Protein AF-A0A4Y2NM86-F1 (afdb_monomer_lite)

Sequence (115 aa):
MNQGGKVSEKYYMHKSVNSLEKSPGVKKITLPRASFNEVTVEIEEAGSIIEWEFETKTRDIGFGLFYKNMDGEEEKMTELVELQRLETEDFSEVGMYKCDKSGECKYKDICRFME

Foldseek 3Di:
DDDDDDDDPVPDDQPQPDDPVPDPPDDDDDADAQDKDKDKDFFPDFFDKDKDKDADQDAWKFKFKWFAAPPDPDRDIDTPGDGDTDHRNRHIDIDMDTHRDGGMMMMMIGNYDDD

pLDDT: mean 78.01, std 13.59, range [30.45, 91.75]

InterPro domains:
  IPR036598 GOLD domain superfamily [SSF101576] (27-104)

Secondary structure (DSSP, 8-state):
-----PPPGGG----TTS-GGGSTT-----PPTTEEEEEEEEE-STT-EEEEEE--SSS-EEEEEEEE-SS-SS--EEEEEEEEEE--SSS-EEEEEE-SSSEEEEEEEEE----

Structure (mmCIF, N/CA/C/O backbone):
data_AF-A0A4Y2NM86-F1
#
_entry.id   AF-A0A4Y2NM86-F1
#
loop_
_atom_site.group_PDB
_atom_site.id
_atom_site.type_symbol
_atom_site.label_atom_id
_atom_site.label_alt_id
_atom_site.label_comp_id
_atom_site.label_asym_id
_atom_site.label_entity_id
_atom_site.label_seq_id
_atom_site.pdbx_PDB_ins_code
_atom_site.Cartn_x
_atom_site.Cartn_y
_atom_site.Cartn_z
_atom_site.occupancy
_atom_site.B_iso_or_equiv
_atom_site.auth_seq_id
_atom_site.auth_comp_id
_atom_site.auth_asym_id
_atom_site.auth_atom_id
_atom_site.pdbx_PDB_model_num
ATOM 1 N N . MET A 1 1 ? -24.052 -25.655 -17.174 1.00 45.66 1 MET A N 1
ATOM 2 C CA . MET A 1 1 ? -23.522 -24.540 -16.360 1.00 45.66 1 MET A CA 1
ATOM 3 C C . MET A 1 1 ? -22.047 -24.817 -16.145 1.00 45.66 1 MET A C 1
ATOM 5 O O . MET A 1 1 ? -21.735 -25.833 -15.540 1.00 45.66 1 MET A O 1
ATOM 9 N N . ASN A 1 2 ? -21.155 -24.000 -16.703 1.00 58.16 2 ASN A N 1
ATOM 10 C CA . ASN A 1 2 ? -19.720 -24.168 -16.475 1.00 58.16 2 ASN A CA 1
ATOM 11 C C . ASN A 1 2 ? -19.382 -23.539 -15.124 1.00 58.16 2 ASN A C 1
ATOM 13 O O . ASN A 1 2 ? -19.486 -22.326 -14.968 1.00 58.16 2 ASN A O 1
ATOM 17 N N . GLN A 1 3 ? -19.034 -24.368 -14.144 1.00 72.44 3 GLN A N 1
ATOM 18 C CA . GLN A 1 3 ? -18.466 -23.904 -12.883 1.00 72.44 3 GLN A CA 1
ATOM 19 C C . GLN A 1 3 ? -17.001 -23.572 -13.172 1.00 72.44 3 GLN A C 1
ATOM 21 O O . GLN A 1 3 ? -16.228 -24.466 -13.514 1.00 72.44 3 GLN A O 1
ATOM 26 N N . GLY A 1 4 ? -16.645 -22.285 -13.161 1.00 78.69 4 GLY A N 1
ATOM 27 C CA . GLY A 1 4 ? -15.264 -21.856 -13.389 1.00 78.69 4 GLY A CA 1
ATOM 28 C C . GLY A 1 4 ? -14.308 -22.568 -12.425 1.00 78.69 4 GLY A C 1
ATOM 29 O O . GLY A 1 4 ? -14.631 -22.745 -11.253 1.00 78.69 4 GLY A O 1
ATOM 30 N N . GLY A 1 5 ? -13.153 -23.006 -12.927 1.00 83.38 5 GLY A N 1
ATOM 31 C CA . GLY A 1 5 ? -12.101 -23.668 -12.152 1.00 83.38 5 GLY A CA 1
ATOM 32 C C . GLY A 1 5 ? -10.760 -22.957 -12.318 1.00 83.38 5 GLY A C 1
ATOM 33 O O . GLY A 1 5 ? -10.615 -22.090 -13.181 1.00 83.38 5 GLY A O 1
ATOM 34 N N . LYS A 1 6 ? -9.767 -23.325 -11.499 1.00 84.31 6 LYS A N 1
ATOM 35 C CA . LYS A 1 6 ? -8.409 -22.768 -11.600 1.00 84.31 6 LYS A CA 1
ATOM 36 C C . LYS A 1 6 ? -7.841 -23.039 -13.000 1.00 84.31 6 LYS A C 1
ATOM 38 O O . LYS A 1 6 ? -7.757 -24.190 -13.427 1.00 84.31 6 LYS A O 1
ATOM 43 N N . VAL A 1 7 ? -7.466 -21.979 -13.715 1.00 83.31 7 VAL A N 1
ATOM 44 C CA . VAL A 1 7 ? -6.825 -22.080 -15.035 1.00 83.31 7 VAL A CA 1
ATOM 45 C C . VAL A 1 7 ? -5.417 -22.663 -14.858 1.00 83.31 7 VAL A C 1
ATOM 47 O O . VAL A 1 7 ? -4.749 -22.394 -13.865 1.00 83.31 7 VAL A O 1
ATOM 50 N N . SER A 1 8 ? -4.965 -23.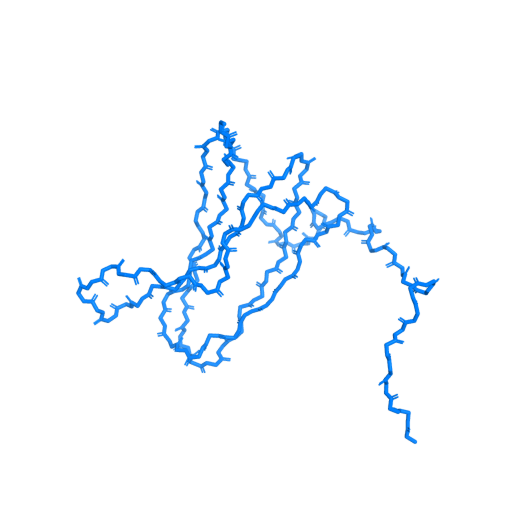504 -15.789 1.00 84.94 8 SER A N 1
ATOM 51 C CA . SER A 1 8 ? -3.610 -24.071 -15.737 1.00 84.94 8 SER A CA 1
ATOM 52 C C . SER A 1 8 ? -2.559 -23.006 -16.061 1.00 84.94 8 SER A C 1
ATOM 54 O O . SER A 1 8 ? -2.749 -22.230 -16.995 1.00 84.94 8 SER A O 1
ATOM 56 N N . GLU A 1 9 ? -1.431 -23.032 -15.345 1.00 78.75 9 GLU A N 1
ATOM 57 C CA . GLU A 1 9 ? -0.322 -22.070 -15.479 1.00 78.75 9 GLU A CA 1
ATOM 58 C C . GLU A 1 9 ? 0.190 -21.915 -16.916 1.00 78.75 9 GLU A C 1
ATOM 60 O O . GLU A 1 9 ? 0.531 -20.817 -17.333 1.00 78.75 9 GLU A O 1
ATOM 65 N N . LYS A 1 10 ? 0.142 -22.976 -17.734 1.00 79.69 10 LYS A N 1
ATOM 66 C CA . LYS A 1 10 ? 0.531 -22.925 -19.158 1.00 79.69 10 LYS A CA 1
ATOM 67 C C . LYS A 1 10 ? -0.316 -21.975 -20.019 1.00 79.69 10 LYS A C 1
ATOM 69 O O . LYS A 1 10 ? 0.058 -21.689 -21.150 1.00 79.69 10 LYS A O 1
ATOM 74 N N . TYR A 1 11 ? -1.477 -21.549 -19.519 1.00 77.88 11 TYR A N 1
ATOM 75 C CA . TYR A 1 11 ? -2.354 -20.570 -20.165 1.00 77.88 11 TYR A CA 1
ATOM 76 C C . TYR A 1 11 ? -2.270 -19.188 -19.516 1.00 77.88 11 TYR A C 1
ATOM 78 O O . TYR A 1 11 ? -2.983 -18.277 -19.940 1.00 77.88 11 TYR A O 1
ATOM 86 N N . TYR A 1 12 ? -1.446 -19.017 -18.481 1.00 75.81 12 TYR A N 1
ATOM 87 C CA . TYR A 1 12 ? -1.240 -17.709 -17.883 1.00 75.81 12 TYR A CA 1
ATOM 88 C C . TYR A 1 12 ? -0.462 -16.865 -18.885 1.00 75.81 12 TYR A C 1
ATOM 90 O O . TYR A 1 12 ? 0.683 -17.153 -19.224 1.00 75.81 12 TYR A O 1
ATOM 98 N N . MET A 1 13 ? -1.104 -15.819 -19.395 1.00 66.56 13 MET A N 1
ATOM 99 C CA . MET A 1 13 ? -0.377 -14.778 -20.101 1.00 66.56 13 MET A CA 1
ATOM 100 C C . MET A 1 13 ? 0.329 -13.932 -19.043 1.00 66.56 13 MET A C 1
ATOM 102 O O . MET A 1 13 ? -0.334 -13.291 -18.226 1.00 66.56 13 MET A O 1
ATOM 106 N N . HIS A 1 14 ? 1.662 -13.938 -19.040 1.00 60.25 14 HIS A N 1
ATOM 107 C CA . HIS A 1 14 ? 2.446 -13.021 -18.218 1.00 60.25 14 HIS A CA 1
ATOM 108 C C . HIS A 1 14 ? 2.132 -11.586 -18.667 1.00 60.25 14 HIS A C 1
ATOM 110 O O . HIS A 1 14 ? 2.452 -11.183 -19.784 1.00 60.25 14 HIS A O 1
ATOM 116 N N . LYS A 1 15 ? 1.423 -10.836 -17.817 1.00 55.34 15 LYS A N 1
ATOM 117 C CA . LYS A 1 15 ? 0.859 -9.500 -18.080 1.00 55.34 15 LYS A CA 1
ATOM 118 C C . LYS A 1 15 ? 1.910 -8.374 -18.171 1.00 55.34 15 LYS A C 1
ATOM 120 O O . LYS A 1 15 ? 1.582 -7.223 -17.928 1.00 55.34 15 LYS A O 1
ATOM 125 N N . SER A 1 16 ? 3.139 -8.641 -18.606 1.00 52.84 16 SER A N 1
ATOM 126 C CA . SER A 1 16 ? 4.144 -7.585 -18.826 1.00 52.84 16 SER A CA 1
ATOM 127 C C . SER A 1 16 ? 3.888 -6.735 -20.085 1.00 52.84 16 SER A C 1
ATOM 129 O O . SER A 1 16 ? 4.681 -5.862 -20.430 1.00 52.84 16 SER A O 1
ATOM 131 N N . VAL A 1 17 ? 2.777 -6.956 -20.801 1.00 52.81 17 VAL A N 1
ATOM 132 C CA . VAL A 1 17 ? 2.520 -6.308 -22.100 1.00 52.81 17 VAL A CA 1
ATOM 133 C C . VAL A 1 17 ? 2.208 -4.809 -21.959 1.00 52.81 17 VAL A C 1
ATOM 135 O O . VAL A 1 17 ? 2.506 -4.049 -22.877 1.00 52.81 17 VAL A O 1
ATOM 138 N N . ASN A 1 18 ? 1.693 -4.353 -20.809 1.00 60.44 18 ASN A N 1
ATOM 139 C CA . ASN A 1 18 ? 1.422 -2.937 -20.541 1.00 60.44 18 ASN A CA 1
ATOM 140 C C . ASN A 1 18 ? 1.895 -2.561 -19.131 1.00 60.44 18 ASN A C 1
ATOM 142 O O . ASN A 1 18 ? 1.169 -2.770 -18.168 1.00 60.44 18 ASN A O 1
ATOM 146 N N . SER A 1 19 ? 3.107 -2.012 -19.022 1.00 71.94 19 SER A N 1
ATOM 147 C CA . SER A 1 19 ? 3.622 -1.446 -17.765 1.00 71.94 19 SER A CA 1
ATOM 148 C C . SER A 1 19 ? 2.682 -0.359 -17.232 1.00 71.9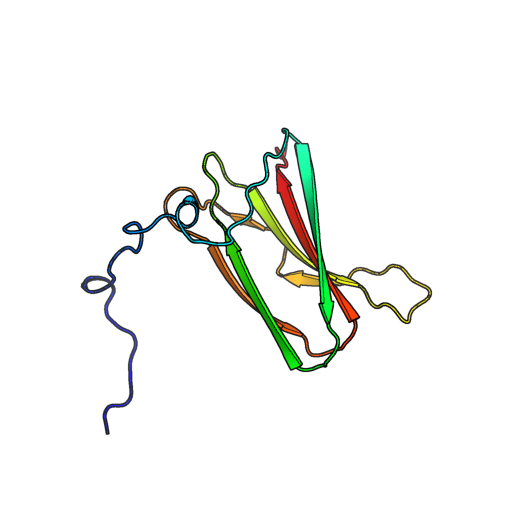4 19 SER A C 1
ATOM 150 O O . SER A 1 19 ? 2.190 0.478 -18.005 1.00 71.94 19 SER A O 1
ATOM 152 N N . LEU A 1 20 ? 2.447 -0.386 -15.916 1.00 77.81 20 LEU A N 1
ATOM 153 C CA . LEU A 1 20 ? 1.558 0.533 -15.206 1.00 77.81 20 LEU A CA 1
ATOM 154 C C . LEU A 1 20 ? 1.980 1.988 -15.441 1.00 77.81 20 LEU A C 1
ATOM 156 O O . LEU A 1 20 ? 1.127 2.857 -15.583 1.00 77.81 20 LEU A O 1
ATOM 160 N N . GLU A 1 21 ? 3.277 2.259 -15.603 1.00 80.56 21 GLU A N 1
ATOM 161 C CA . GLU A 1 21 ? 3.835 3.566 -15.960 1.00 80.56 21 GLU A CA 1
ATOM 162 C C . GLU A 1 21 ? 3.128 4.241 -17.151 1.00 80.56 21 GLU A C 1
ATOM 164 O O . GLU A 1 21 ? 3.098 5.475 -17.225 1.00 80.56 21 GLU A O 1
ATOM 169 N N . LYS A 1 22 ? 2.593 3.460 -18.098 1.00 81.88 22 LYS A N 1
ATOM 170 C CA . LYS A 1 22 ? 1.929 3.970 -19.308 1.00 81.88 22 LYS A CA 1
ATOM 171 C C . LYS A 1 22 ? 0.425 4.189 -19.129 1.00 81.88 22 LYS A C 1
ATOM 173 O O . LYS A 1 22 ? -0.200 4.771 -20.017 1.00 81.88 22 LYS A O 1
ATOM 178 N N . SER A 1 23 ? -0.156 3.737 -18.021 1.00 83.31 23 SER A N 1
ATOM 179 C CA . SER A 1 23 ? -1.584 3.874 -17.748 1.00 83.31 23 SER A CA 1
ATOM 180 C C . SER A 1 23 ? -1.946 5.321 -17.380 1.00 83.31 23 SER A C 1
ATOM 182 O O . SER A 1 23 ? -1.209 5.993 -16.650 1.00 83.31 23 SER A O 1
ATOM 184 N N . PRO A 1 24 ? -3.079 5.848 -17.876 1.00 84.00 24 PRO A N 1
ATOM 185 C CA . PRO A 1 24 ? -3.517 7.200 -17.549 1.00 84.00 24 PRO A CA 1
ATOM 186 C C . PRO A 1 24 ? -3.850 7.323 -16.056 1.00 84.00 24 PRO A C 1
ATOM 188 O O . PRO A 1 24 ? -4.452 6.430 -15.471 1.00 84.00 24 PRO A O 1
ATOM 191 N N . GLY A 1 25 ? -3.484 8.453 -15.443 1.00 81.25 25 GLY A N 1
ATOM 192 C CA . GLY A 1 25 ? -3.791 8.742 -14.034 1.00 81.25 25 GLY A CA 1
ATOM 193 C C . GLY A 1 25 ? -2.813 8.150 -13.014 1.00 81.25 25 GLY A C 1
ATOM 194 O O . GLY A 1 25 ? -2.951 8.425 -11.822 1.00 81.25 25 GLY A O 1
ATOM 195 N N . VAL A 1 26 ? -1.799 7.403 -13.460 1.00 85.56 26 VAL A N 1
ATOM 196 C CA . VAL A 1 26 ? -0.764 6.850 -12.578 1.00 85.56 26 VAL A CA 1
ATOM 197 C C . VAL A 1 26 ? 0.123 7.957 -12.015 1.00 85.56 26 VAL A C 1
ATOM 199 O O . VAL A 1 26 ? 0.592 8.847 -12.730 1.00 85.56 26 VAL A O 1
ATOM 202 N N . LYS A 1 27 ? 0.368 7.888 -10.706 1.00 86.88 27 LYS A N 1
ATOM 203 C CA . LYS A 1 27 ? 1.282 8.782 -9.991 1.00 86.88 27 LYS A CA 1
ATOM 204 C C . LYS A 1 27 ? 2.649 8.116 -9.875 1.00 86.88 27 LYS A C 1
ATOM 206 O O . LYS A 1 27 ? 2.738 6.928 -9.593 1.00 86.88 27 LYS A O 1
ATOM 211 N N . LYS A 1 28 ? 3.714 8.893 -10.072 1.00 88.00 28 LYS A N 1
ATOM 212 C CA . LYS A 1 28 ? 5.101 8.433 -9.921 1.00 88.00 28 LYS A CA 1
ATOM 213 C C . LYS A 1 28 ? 5.737 9.130 -8.734 1.00 88.00 28 LYS A C 1
ATOM 215 O O . LYS A 1 28 ? 5.602 10.345 -8.593 1.00 88.00 28 LYS A O 1
ATOM 220 N N . ILE A 1 29 ? 6.451 8.367 -7.917 1.00 86.94 29 ILE A N 1
ATOM 221 C CA . ILE A 1 29 ? 7.152 8.870 -6.739 1.00 86.94 29 ILE A CA 1
ATOM 222 C C . ILE A 1 29 ? 8.597 8.378 -6.808 1.00 86.94 29 ILE A C 1
ATOM 224 O O . ILE A 1 29 ? 8.852 7.217 -7.117 1.00 86.94 29 ILE A O 1
ATOM 228 N N . THR A 1 30 ? 9.544 9.271 -6.526 1.00 88.12 30 THR A N 1
ATOM 229 C CA . THR A 1 30 ? 10.961 8.925 -6.386 1.00 88.12 30 THR A CA 1
ATOM 230 C C . THR A 1 30 ? 11.306 8.926 -4.907 1.00 88.12 30 THR A C 1
ATOM 232 O O . THR A 1 30 ? 11.265 9.977 -4.270 1.00 88.12 30 THR A O 1
ATOM 235 N N . LEU A 1 31 ? 11.665 7.763 -4.365 1.00 85.12 31 LEU A N 1
ATOM 236 C CA . LEU A 1 31 ? 12.033 7.615 -2.958 1.00 85.12 31 LEU A CA 1
ATOM 237 C C . LEU A 1 31 ? 13.557 7.579 -2.791 1.00 85.12 31 LEU A C 1
ATOM 239 O O . LEU A 1 31 ? 14.214 6.697 -3.353 1.00 85.12 31 LEU A O 1
ATOM 243 N N . PRO A 1 32 ? 14.148 8.496 -2.004 1.00 86.50 32 PRO A N 1
ATOM 244 C CA . PRO A 1 32 ? 15.532 8.372 -1.570 1.00 86.50 32 PRO A CA 1
ATOM 245 C C . PRO A 1 32 ? 15.783 7.076 -0.787 1.00 86.50 32 PRO A C 1
ATOM 247 O O . PRO A 1 32 ? 14.881 6.493 -0.180 1.00 86.50 32 PRO A O 1
ATOM 250 N N . ARG A 1 33 ? 17.044 6.646 -0.737 1.00 84.06 33 ARG A N 1
ATOM 251 C CA . ARG A 1 33 ? 17.451 5.510 0.099 1.00 84.06 33 ARG A CA 1
ATOM 252 C C . ARG A 1 33 ? 17.105 5.775 1.570 1.00 84.06 33 ARG A C 1
ATOM 254 O O . ARG A 1 33 ? 17.352 6.874 2.057 1.00 84.06 33 ARG A O 1
ATOM 261 N N . ALA A 1 34 ? 16.608 4.751 2.267 1.00 82.00 34 ALA A N 1
ATOM 262 C CA . ALA A 1 34 ? 16.222 4.808 3.681 1.00 82.00 34 ALA A CA 1
ATOM 263 C C . ALA A 1 34 ? 15.108 5.830 3.987 1.00 82.00 34 ALA A C 1
ATOM 265 O O . ALA A 1 34 ? 15.003 6.320 5.110 1.00 82.00 34 ALA A O 1
ATOM 266 N N . SER A 1 35 ? 14.268 6.137 2.997 1.00 86.56 35 SER A N 1
ATOM 267 C CA . SER A 1 35 ? 13.094 6.999 3.152 1.00 86.56 35 SER A CA 1
ATOM 268 C C . SER A 1 35 ? 11.795 6.203 3.029 1.00 86.56 35 SER A C 1
ATOM 270 O O . SER A 1 35 ? 11.800 5.024 2.664 1.00 86.56 35 SER A O 1
ATOM 272 N N . PHE A 1 36 ? 10.681 6.853 3.349 1.00 86.38 36 PHE A N 1
ATOM 273 C CA . PHE A 1 36 ? 9.349 6.306 3.149 1.00 86.38 36 PHE A CA 1
ATOM 274 C C . PHE A 1 36 ? 8.394 7.382 2.636 1.00 86.38 36 PHE A C 1
ATOM 276 O O . PHE A 1 36 ? 8.642 8.575 2.813 1.00 86.38 36 PHE A O 1
ATOM 283 N N . ASN A 1 37 ? 7.301 6.942 2.029 1.00 88.25 37 ASN A N 1
ATOM 284 C CA . ASN A 1 37 ? 6.166 7.771 1.663 1.00 88.25 37 ASN A CA 1
ATOM 285 C C . ASN A 1 37 ? 4.887 7.173 2.247 1.00 88.25 37 ASN A C 1
ATOM 287 O O . ASN A 1 37 ? 4.747 5.955 2.331 1.00 88.25 37 ASN A O 1
ATOM 291 N N . GLU A 1 38 ? 3.967 8.042 2.652 1.00 88.19 38 GLU A N 1
ATOM 292 C CA . GLU A 1 38 ? 2.652 7.646 3.145 1.00 88.19 38 GLU A CA 1
ATOM 293 C C . GLU A 1 38 ? 1.576 8.253 2.247 1.00 88.19 38 GLU A C 1
ATOM 295 O O . GLU A 1 38 ? 1.602 9.448 1.947 1.00 88.19 38 GLU A O 1
ATOM 300 N N . VAL A 1 39 ? 0.630 7.425 1.812 1.00 86.44 39 VAL A N 1
ATOM 301 C CA . VAL A 1 39 ? -0.577 7.871 1.113 1.00 86.44 39 VAL A CA 1
ATOM 302 C C . VAL A 1 39 ? -1.748 7.655 2.058 1.00 86.44 39 VAL A C 1
ATOM 304 O O . VAL A 1 39 ? -1.947 6.552 2.549 1.00 86.44 39 VAL A O 1
ATOM 307 N N . THR A 1 40 ? -2.519 8.702 2.322 1.00 86.69 40 THR A N 1
ATOM 308 C CA . THR A 1 40 ? -3.737 8.631 3.137 1.00 86.69 40 THR A CA 1
ATOM 309 C C . THR A 1 40 ? -4.958 8.490 2.231 1.00 86.69 40 THR A C 1
ATOM 311 O O . THR A 1 40 ? -5.086 9.227 1.252 1.00 86.69 40 THR A O 1
ATOM 314 N N . VAL A 1 41 ? -5.875 7.596 2.596 1.00 86.75 41 VAL A N 1
ATOM 315 C CA . VAL A 1 41 ? -7.224 7.481 2.034 1.00 86.75 41 VAL A CA 1
ATOM 316 C C . VAL A 1 41 ? -8.241 7.478 3.171 1.00 86.75 41 VAL A C 1
ATOM 318 O O . VAL A 1 41 ? -8.169 6.668 4.095 1.00 86.75 41 VAL A O 1
ATOM 321 N N . GLU A 1 42 ? -9.193 8.400 3.093 1.00 86.88 42 GLU A N 1
ATOM 322 C CA . GLU A 1 42 ? -10.312 8.490 4.026 1.00 86.88 42 GLU A CA 1
ATOM 323 C C . GLU A 1 42 ? -11.414 7.501 3.627 1.00 86.88 42 GLU A C 1
ATOM 325 O O . GLU A 1 42 ? -11.777 7.387 2.456 1.00 86.88 42 GLU A O 1
ATOM 330 N N . ILE A 1 43 ? -11.918 6.754 4.607 1.00 86.25 43 ILE A N 1
ATOM 331 C CA . ILE A 1 43 ? -12.962 5.744 4.455 1.00 86.25 43 ILE A CA 1
ATOM 332 C C . ILE A 1 43 ? -14.248 6.297 5.054 1.00 86.25 43 ILE A C 1
ATOM 334 O O . ILE A 1 43 ? -14.475 6.210 6.263 1.00 86.25 43 ILE A O 1
ATOM 338 N N . GLU A 1 44 ? -15.089 6.848 4.183 1.00 83.44 44 GLU A N 1
ATOM 339 C CA . GLU A 1 44 ? -16.379 7.435 4.556 1.00 83.44 44 GLU A CA 1
ATOM 340 C C . GLU A 1 44 ? -17.389 6.365 5.001 1.00 83.44 44 GLU A C 1
ATOM 342 O O . GLU A 1 44 ? -18.148 6.576 5.946 1.00 83.44 44 GLU A O 1
ATOM 347 N N . GLU A 1 45 ? -17.377 5.193 4.355 1.00 83.56 45 GLU A N 1
ATOM 348 C CA . GLU A 1 45 ? -18.351 4.125 4.596 1.00 83.56 45 GLU A CA 1
ATOM 349 C C . GLU A 1 45 ? -17.679 2.789 4.940 1.00 83.56 45 GLU A C 1
ATOM 351 O O . GLU A 1 45 ? -16.777 2.308 4.244 1.00 83.56 45 GLU A O 1
ATOM 356 N N . ALA A 1 46 ? -18.158 2.149 6.008 1.00 87.06 46 ALA A N 1
ATOM 357 C CA . ALA A 1 46 ? -17.753 0.797 6.369 1.00 87.06 46 ALA A CA 1
ATOM 358 C C . ALA A 1 46 ? -18.156 -0.213 5.281 1.00 87.06 46 ALA A C 1
ATOM 360 O O . ALA A 1 46 ? -19.261 -0.195 4.750 1.00 87.06 46 ALA A O 1
ATOM 361 N N . GLY A 1 47 ? -17.260 -1.142 4.979 1.00 86.25 47 GLY A N 1
ATOM 362 C CA . GLY A 1 47 ? -17.395 -2.105 3.893 1.00 86.25 47 GLY A CA 1
ATOM 363 C C . GLY A 1 47 ? -16.786 -1.647 2.567 1.00 86.25 47 GLY A C 1
ATOM 364 O O . GLY A 1 47 ? -16.768 -2.455 1.636 1.00 86.25 47 GLY A O 1
ATOM 365 N N . SER A 1 48 ? -16.259 -0.418 2.493 1.00 88.69 48 SER A N 1
ATOM 366 C CA . SER A 1 48 ? -15.498 0.076 1.339 1.00 88.69 48 SER A CA 1
ATOM 367 C C . SER A 1 48 ? -14.300 -0.819 1.028 1.00 88.69 48 SER A C 1
ATOM 369 O O . SER A 1 48 ? -13.711 -1.433 1.921 1.00 88.69 48 SER A O 1
ATOM 371 N N . ILE A 1 49 ? -13.928 -0.884 -0.248 1.00 89.31 49 ILE A N 1
ATOM 372 C CA . ILE A 1 49 ? -12.780 -1.662 -0.710 1.00 89.31 49 ILE A CA 1
ATOM 373 C C . ILE A 1 49 ? -11.682 -0.699 -1.135 1.00 89.31 49 ILE A C 1
ATOM 375 O O . ILE A 1 49 ? -11.884 0.177 -1.972 1.00 89.31 49 ILE A O 1
ATOM 379 N N . ILE A 1 50 ? -10.516 -0.895 -0.542 1.00 89.19 50 ILE A N 1
ATOM 380 C CA . ILE A 1 50 ? -9.263 -0.314 -0.985 1.00 89.19 50 ILE A CA 1
ATOM 381 C C . ILE A 1 50 ? -8.665 -1.253 -2.024 1.00 89.19 50 ILE A C 1
ATOM 383 O O . ILE A 1 50 ? -8.488 -2.433 -1.739 1.00 89.19 50 ILE A O 1
ATOM 387 N N . GLU A 1 51 ? -8.299 -0.721 -3.183 1.00 90.44 51 GLU A N 1
ATOM 388 C CA . GLU A 1 51 ? -7.521 -1.426 -4.203 1.00 90.44 51 GLU A CA 1
ATOM 389 C C . GLU A 1 51 ? -6.202 -0.685 -4.421 1.00 90.44 51 GLU A C 1
ATOM 391 O O . GLU A 1 51 ? -6.153 0.547 -4.364 1.00 90.44 51 GLU A O 1
ATOM 396 N N . TRP A 1 52 ? -5.125 -1.430 -4.653 1.00 89.44 52 TRP A N 1
ATOM 397 C CA . TRP A 1 52 ? -3.835 -0.870 -5.032 1.00 89.44 52 TRP A CA 1
ATOM 398 C C . TRP A 1 52 ? -3.223 -1.659 -6.178 1.00 89.44 52 TRP A C 1
ATOM 400 O O . TRP A 1 52 ? -3.384 -2.874 -6.286 1.00 89.44 52 TRP A O 1
ATOM 410 N N . GLU A 1 53 ? -2.485 -0.934 -7.008 1.00 89.56 53 GLU A N 1
ATOM 411 C CA . GLU A 1 53 ? -1.588 -1.486 -8.007 1.00 89.56 53 GLU A CA 1
ATOM 412 C C . GLU A 1 53 ? -0.340 -0.600 -8.057 1.00 89.56 53 GLU A C 1
ATOM 414 O O . GLU A 1 53 ? -0.456 0.624 -8.177 1.00 89.56 53 GLU A O 1
ATOM 419 N N . PHE A 1 54 ? 0.848 -1.192 -7.940 1.00 87.69 54 PHE A N 1
ATOM 420 C CA . PHE A 1 54 ? 2.108 -0.460 -8.066 1.00 87.69 54 PHE A CA 1
ATOM 421 C C . PHE A 1 54 ? 3.201 -1.304 -8.727 1.00 87.69 54 PHE A C 1
ATOM 423 O O . PHE A 1 54 ? 3.166 -2.530 -8.713 1.00 87.69 54 PHE A O 1
ATOM 430 N N . GLU A 1 55 ? 4.186 -0.623 -9.310 1.00 86.81 55 GLU A N 1
ATOM 431 C CA . GLU A 1 55 ? 5.394 -1.231 -9.869 1.00 86.81 55 GLU A CA 1
ATOM 432 C C . GLU A 1 55 ? 6.624 -0.412 -9.456 1.00 86.81 55 GLU A C 1
ATOM 434 O O . GLU A 1 55 ? 6.558 0.815 -9.299 1.00 86.81 55 GLU A O 1
ATOM 439 N N . THR A 1 56 ? 7.763 -1.080 -9.299 1.00 84.94 56 THR A N 1
ATOM 440 C CA . THR A 1 56 ? 9.054 -0.460 -9.004 1.00 84.94 56 THR A CA 1
ATOM 441 C C . THR A 1 56 ? 9.977 -0.621 -10.200 1.00 84.94 56 THR A C 1
ATOM 443 O O . THR A 1 56 ? 10.113 -1.694 -10.771 1.00 84.94 56 THR A O 1
ATOM 446 N N . LYS A 1 57 ? 10.657 0.463 -10.594 1.00 80.31 57 LYS A N 1
ATOM 447 C CA . LYS A 1 57 ? 11.630 0.402 -11.700 1.00 80.31 57 LYS A CA 1
ATOM 448 C C . LYS A 1 57 ? 12.932 -0.290 -11.328 1.00 80.31 57 LYS A C 1
ATOM 450 O O . LYS A 1 57 ? 13.658 -0.733 -12.206 1.00 80.31 57 LYS A O 1
ATOM 455 N N . THR A 1 58 ? 13.293 -0.229 -10.052 1.00 72.75 58 THR A N 1
ATOM 456 C CA . THR A 1 58 ? 14.578 -0.702 -9.553 1.00 72.75 58 THR A CA 1
ATOM 457 C C . THR A 1 58 ? 14.407 -1.140 -8.117 1.00 72.75 58 THR A C 1
ATOM 459 O O . THR A 1 58 ? 13.980 -0.319 -7.299 1.00 72.75 58 THR A O 1
ATOM 462 N N . ARG A 1 59 ? 14.871 -2.352 -7.809 1.00 75.06 59 ARG A N 1
ATOM 463 C CA . ARG A 1 59 ? 14.886 -2.923 -6.457 1.00 75.06 59 ARG A CA 1
ATOM 464 C C . ARG A 1 59 ? 13.492 -3.159 -5.878 1.00 75.06 59 ARG A C 1
ATOM 466 O O . ARG A 1 59 ? 12.468 -2.675 -6.363 1.00 75.06 59 ARG A O 1
ATOM 473 N N . ASP A 1 60 ? 13.501 -3.933 -4.811 1.00 79.62 60 ASP A N 1
ATOM 474 C CA . ASP A 1 60 ? 12.342 -4.187 -3.985 1.00 79.62 60 ASP A CA 1
ATOM 475 C C . ASP A 1 60 ? 11.989 -2.971 -3.116 1.00 79.62 60 ASP A C 1
ATOM 477 O O . ASP A 1 60 ? 12.816 -2.102 -2.816 1.00 79.62 60 ASP A O 1
ATOM 481 N N . ILE A 1 61 ? 10.727 -2.915 -2.708 1.00 86.75 61 ILE A N 1
ATOM 482 C CA . ILE A 1 61 ? 10.188 -1.885 -1.822 1.00 86.75 61 ILE A CA 1
ATOM 483 C C . ILE A 1 61 ? 9.447 -2.552 -0.669 1.00 86.75 61 ILE A C 1
ATOM 485 O O . ILE A 1 61 ? 8.840 -3.604 -0.841 1.00 86.75 61 ILE A O 1
ATOM 489 N N . GLY A 1 62 ? 9.512 -1.967 0.525 1.00 89.44 62 GLY A N 1
ATOM 490 C CA . GLY A 1 62 ? 8.623 -2.349 1.615 1.00 89.44 62 GLY A CA 1
ATOM 491 C C . GLY A 1 62 ? 7.245 -1.738 1.391 1.00 89.44 62 GLY A C 1
ATOM 492 O O . GLY A 1 62 ? 7.164 -0.523 1.244 1.00 89.44 62 GLY A O 1
ATOM 493 N N . PHE A 1 63 ? 6.187 -2.536 1.404 1.00 90.94 63 PHE A N 1
ATOM 494 C CA . PHE A 1 63 ? 4.806 -2.065 1.297 1.00 90.94 63 PHE A CA 1
ATOM 495 C C . PHE A 1 63 ? 3.974 -2.609 2.455 1.00 90.94 63 PHE A C 1
ATOM 497 O O . PHE A 1 63 ? 4.088 -3.788 2.782 1.00 90.94 63 PHE A O 1
ATOM 504 N N . GLY A 1 64 ? 3.148 -1.759 3.065 1.00 91.75 64 GLY A N 1
ATOM 505 C CA . GLY A 1 64 ? 2.186 -2.156 4.092 1.00 91.75 64 GLY A CA 1
ATOM 506 C C . GLY A 1 64 ? 0.977 -1.223 4.136 1.00 91.75 64 GLY A C 1
ATOM 507 O O . GLY A 1 64 ? 1.055 -0.058 3.729 1.00 91.75 64 GLY A O 1
ATOM 508 N N . LEU A 1 65 ? -0.141 -1.733 4.656 1.00 91.12 65 LEU A N 1
ATOM 509 C CA . LEU A 1 65 ? -1.392 -0.988 4.817 1.00 91.12 65 LEU A CA 1
ATOM 510 C C . LEU A 1 65 ? -1.740 -0.885 6.298 1.00 91.12 65 LEU A C 1
ATOM 512 O O . LEU A 1 65 ? -1.831 -1.893 6.996 1.00 91.12 65 LEU A O 1
ATOM 516 N N . PHE A 1 66 ? -1.994 0.332 6.761 1.00 90.25 66 PHE A N 1
ATOM 517 C CA . PHE A 1 66 ? -2.268 0.638 8.158 1.00 90.25 66 PHE A CA 1
ATOM 518 C C . PHE A 1 66 ? -3.604 1.363 8.291 1.00 90.25 66 PHE A C 1
ATOM 520 O O . PHE A 1 66 ? -3.952 2.208 7.475 1.00 90.25 66 PHE A O 1
ATOM 527 N N . TYR A 1 67 ? -4.345 1.070 9.348 1.00 86.75 67 TYR A N 1
ATOM 528 C CA . TYR A 1 67 ? -5.572 1.759 9.717 1.00 86.75 67 TYR A CA 1
ATOM 529 C C . TYR A 1 67 ? -5.324 2.672 10.910 1.00 86.75 67 TYR A C 1
ATOM 531 O O . TYR A 1 67 ? -4.796 2.231 11.935 1.00 86.75 67 TYR A O 1
ATOM 539 N N . LYS A 1 68 ? -5.750 3.928 10.801 1.00 84.12 68 LYS A N 1
ATOM 540 C CA . LYS A 1 68 ? -5.801 4.888 11.899 1.00 84.12 68 LYS A CA 1
ATOM 541 C C . LYS A 1 68 ? -7.264 5.216 12.194 1.00 84.12 68 LYS A C 1
ATOM 543 O O . LYS A 1 68 ? -8.015 5.656 11.327 1.00 84.12 68 LYS A O 1
ATOM 548 N N . ASN A 1 69 ? -7.668 5.006 13.445 1.00 76.12 69 ASN A N 1
ATOM 549 C CA . ASN A 1 69 ? -8.972 5.463 13.907 1.00 76.12 69 ASN A CA 1
ATOM 550 C C . ASN A 1 69 ? -8.942 6.990 14.096 1.00 76.12 69 ASN A C 1
ATOM 552 O O . ASN A 1 69 ? -8.009 7.504 14.710 1.00 76.12 69 ASN A O 1
ATOM 556 N N . MET A 1 70 ? -9.952 7.691 13.582 1.00 68.75 70 MET A N 1
ATOM 557 C CA . MET A 1 70 ? -10.088 9.150 13.692 1.00 68.75 70 MET A CA 1
ATOM 558 C C . MET A 1 70 ? -10.744 9.581 15.018 1.00 68.75 70 MET A C 1
ATOM 560 O O . MET A 1 70 ? -10.524 10.700 15.469 1.00 68.75 70 MET A O 1
ATOM 564 N N . ASP A 1 71 ? -11.487 8.681 15.676 1.00 65.50 71 ASP A N 1
ATOM 565 C CA . ASP A 1 71 ? -12.340 9.004 16.833 1.00 65.50 71 ASP A CA 1
ATOM 566 C C . ASP A 1 71 ? -11.690 8.723 18.207 1.00 65.50 71 ASP A C 1
ATOM 568 O O . ASP A 1 71 ? -12.337 8.863 19.245 1.00 65.50 71 ASP A O 1
ATOM 572 N N . GLY A 1 72 ? -10.431 8.267 18.245 1.00 57.41 72 GLY A N 1
ATOM 573 C CA . GLY A 1 72 ? -9.745 7.847 19.476 1.00 57.41 72 GLY A CA 1
ATOM 574 C C . GLY A 1 72 ? -8.586 8.760 19.884 1.00 57.41 72 GLY A C 1
ATOM 575 O O . GLY A 1 72 ? -7.794 9.169 19.043 1.00 57.41 72 GLY A O 1
ATOM 576 N N . GLU A 1 73 ? -8.438 9.018 21.189 1.00 55.38 73 GLU A N 1
ATOM 577 C CA . GLU A 1 73 ? -7.331 9.807 21.771 1.00 55.38 73 GLU A CA 1
ATOM 578 C C . GLU A 1 73 ? -5.948 9.122 21.658 1.00 55.38 73 GLU A C 1
ATOM 580 O O . GLU A 1 73 ? -4.919 9.776 21.819 1.00 55.38 73 GLU A O 1
ATOM 585 N N . GLU A 1 74 ? -5.893 7.819 21.352 1.00 56.31 74 GLU A N 1
ATOM 586 C CA . GLU A 1 74 ? -4.641 7.101 21.081 1.00 56.31 74 GLU A CA 1
ATOM 587 C C . GLU A 1 74 ? -4.390 6.970 19.571 1.00 56.31 74 GLU A C 1
ATOM 589 O O . GLU A 1 74 ? -5.153 6.319 18.857 1.00 56.31 74 GLU A O 1
ATOM 594 N N . GLU A 1 75 ? -3.247 7.481 19.098 1.00 61.44 75 GLU A N 1
ATOM 595 C CA . GLU A 1 75 ? -2.717 7.293 17.736 1.00 61.44 75 GLU A CA 1
ATOM 596 C C . GLU A 1 75 ? -2.281 5.842 17.430 1.00 61.44 75 GLU A C 1
ATOM 598 O O . GLU A 1 75 ? -1.253 5.602 16.791 1.00 61.44 75 GLU A O 1
ATOM 603 N N . LYS A 1 76 ? -3.021 4.831 17.890 1.00 69.94 76 LYS A N 1
ATOM 604 C CA . LYS A 1 76 ? -2.711 3.437 17.569 1.00 69.94 76 LYS A CA 1
ATOM 605 C C . LYS A 1 76 ? -3.058 3.151 16.114 1.00 69.94 76 LYS A C 1
ATOM 607 O O . LYS A 1 76 ? -4.218 2.952 15.758 1.00 69.94 76 LYS A O 1
ATOM 612 N N . MET A 1 77 ? -2.023 3.093 15.282 1.00 81.19 77 MET A N 1
ATOM 613 C CA . MET A 1 77 ? -2.120 2.500 13.954 1.00 81.19 77 MET A CA 1
ATOM 614 C C . MET A 1 77 ? -2.228 0.981 14.086 1.00 81.19 77 MET A C 1
ATOM 616 O O . MET A 1 77 ? -1.435 0.352 14.785 1.00 81.19 77 MET A O 1
ATOM 620 N N . THR A 1 78 ? -3.219 0.398 13.419 1.00 87.06 78 THR A N 1
ATOM 621 C CA . THR A 1 78 ? -3.389 -1.054 13.303 1.00 87.06 78 THR A CA 1
ATOM 622 C C . THR A 1 78 ? -2.892 -1.492 11.936 1.00 87.06 78 THR A C 1
ATOM 624 O O . THR A 1 78 ? -3.322 -0.945 10.928 1.00 87.06 78 THR A O 1
ATOM 627 N N . GLU A 1 79 ? -1.996 -2.467 11.883 1.00 88.75 79 GLU A N 1
ATOM 628 C CA . GLU A 1 79 ? -1.540 -3.043 10.619 1.00 88.75 79 GLU A CA 1
ATOM 629 C C . GLU A 1 79 ? -2.648 -3.930 10.026 1.00 88.75 79 GLU A C 1
ATOM 631 O O . GLU A 1 79 ? -3.146 -4.838 10.691 1.00 88.75 79 GLU A O 1
ATOM 636 N N . LEU A 1 80 ? -3.083 -3.614 8.803 1.00 88.94 80 LEU A N 1
ATOM 637 C CA . LEU A 1 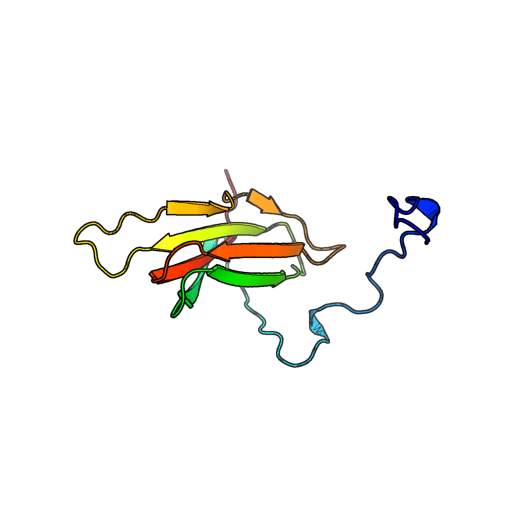80 ? -4.101 -4.357 8.049 1.00 88.94 80 LEU A CA 1
ATOM 638 C C . LEU A 1 80 ? -3.458 -5.331 7.060 1.00 88.94 80 LEU A C 1
ATOM 640 O O . LEU A 1 80 ? -3.913 -6.463 6.908 1.00 88.94 80 LEU A O 1
ATOM 644 N N . VAL A 1 81 ? -2.398 -4.871 6.395 1.00 89.19 81 VAL A N 1
ATOM 645 C CA . VAL A 1 81 ? -1.518 -5.678 5.550 1.00 89.19 81 VAL A CA 1
ATOM 646 C C . VAL A 1 81 ? -0.111 -5.486 6.082 1.00 89.19 81 VAL A C 1
ATOM 648 O O . VAL A 1 81 ? 0.345 -4.346 6.195 1.00 89.19 81 VAL A O 1
ATOM 651 N N . GLU A 1 82 ? 0.539 -6.599 6.416 1.00 89.25 82 GLU A N 1
ATOM 652 C CA . GLU A 1 82 ? 1.893 -6.613 6.965 1.00 89.25 82 GLU A CA 1
ATOM 653 C C . GLU A 1 82 ? 2.874 -5.887 6.041 1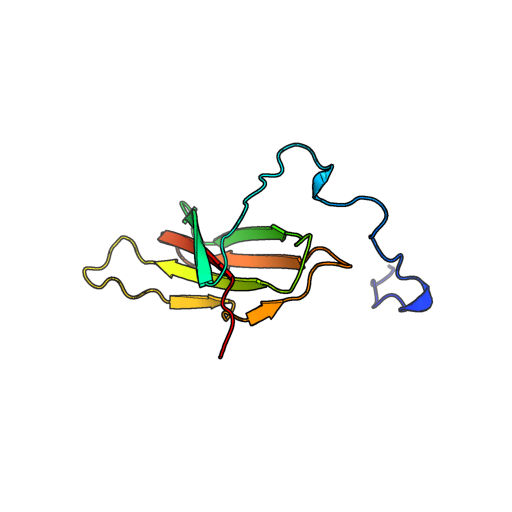.00 89.25 82 GLU A C 1
ATOM 655 O O . GLU A 1 82 ? 2.847 -6.075 4.824 1.00 89.25 82 GLU A O 1
ATOM 660 N N . LEU A 1 83 ? 3.766 -5.088 6.627 1.00 88.50 83 LEU A N 1
ATOM 661 C CA . LEU A 1 83 ? 4.872 -4.478 5.908 1.00 88.50 83 LEU A CA 1
ATOM 662 C C . LEU A 1 83 ? 5.850 -5.551 5.406 1.00 88.50 83 LEU A C 1
ATOM 664 O O . LEU A 1 83 ? 6.703 -6.034 6.153 1.00 88.50 83 LEU A O 1
ATOM 668 N N . GLN A 1 84 ? 5.785 -5.862 4.114 1.00 88.19 84 GLN A N 1
ATOM 669 C CA . GLN A 1 84 ? 6.636 -6.866 3.474 1.00 88.19 84 GLN A CA 1
ATOM 670 C C . GLN A 1 84 ? 7.468 -6.255 2.343 1.00 88.19 84 GLN A C 1
ATOM 672 O O . GLN A 1 84 ? 7.062 -5.280 1.712 1.00 88.19 84 GLN A O 1
ATOM 677 N N . ARG A 1 85 ? 8.664 -6.812 2.099 1.00 86.88 85 ARG A N 1
ATOM 678 C CA . ARG A 1 85 ? 9.493 -6.433 0.943 1.00 86.88 85 ARG A CA 1
ATOM 679 C C . ARG A 1 85 ? 8.991 -7.168 -0.290 1.00 86.88 85 ARG A C 1
ATOM 681 O O . ARG A 1 85 ? 8.966 -8.396 -0.296 1.00 86.88 85 ARG A O 1
ATOM 688 N N . LEU A 1 86 ? 8.619 -6.404 -1.309 1.00 85.50 86 LEU A N 1
ATOM 689 C CA . LEU A 1 86 ? 8.044 -6.900 -2.550 1.00 85.50 86 LEU A CA 1
ATOM 690 C C . LEU A 1 86 ? 8.920 -6.478 -3.728 1.00 85.50 86 LEU A C 1
ATOM 692 O O . LEU A 1 86 ? 9.330 -5.319 -3.842 1.00 85.50 86 LEU A O 1
ATOM 696 N N . GLU A 1 87 ? 9.214 -7.441 -4.594 1.00 81.06 87 GLU A N 1
ATOM 697 C CA . GLU A 1 87 ? 9.900 -7.229 -5.862 1.00 81.06 87 GLU A CA 1
ATOM 698 C C . GLU A 1 87 ? 8.848 -7.129 -6.965 1.00 81.06 87 GLU A C 1
ATOM 700 O O . GLU A 1 87 ? 8.114 -8.080 -7.221 1.00 81.06 87 GLU A O 1
ATOM 705 N N . THR A 1 88 ? 8.758 -5.955 -7.590 1.00 76.75 88 THR A N 1
ATOM 706 C CA . THR A 1 88 ? 7.713 -5.639 -8.582 1.00 76.75 88 THR A CA 1
ATOM 707 C C . THR A 1 88 ? 8.301 -5.176 -9.915 1.00 76.75 88 THR A C 1
ATOM 709 O O . THR A 1 88 ? 7.653 -4.471 -10.683 1.00 76.75 88 THR A O 1
ATOM 712 N N . GLU A 1 89 ? 9.563 -5.538 -10.172 1.00 72.19 89 GLU A N 1
ATOM 713 C CA . GLU A 1 89 ? 10.289 -5.161 -11.392 1.00 72.19 89 GLU A CA 1
ATOM 714 C C . GLU A 1 89 ? 9.707 -5.866 -12.627 1.00 72.19 89 GLU A C 1
ATOM 716 O O . GLU A 1 89 ? 9.536 -5.248 -13.678 1.00 72.19 89 GLU A O 1
ATOM 721 N N . ASP A 1 90 ? 9.333 -7.141 -12.478 1.00 69.25 90 ASP A N 1
ATOM 722 C CA . ASP A 1 90 ? 8.796 -7.957 -13.572 1.00 69.25 90 ASP A CA 1
ATOM 723 C C . ASP A 1 90 ? 7.259 -7.922 -13.668 1.00 69.25 90 ASP A C 1
ATOM 725 O O . ASP A 1 90 ? 6.692 -8.119 -14.750 1.00 69.25 90 ASP A O 1
ATOM 729 N N . PHE A 1 91 ? 6.572 -7.684 -12.545 1.00 76.31 91 PHE A N 1
ATOM 730 C CA . PHE A 1 91 ? 5.111 -7.696 -12.440 1.00 76.31 91 PHE A CA 1
ATOM 731 C C . PHE A 1 91 ? 4.631 -6.633 -11.452 1.00 76.31 91 PHE A C 1
ATOM 733 O O . PHE A 1 91 ? 5.228 -6.473 -10.389 1.00 76.31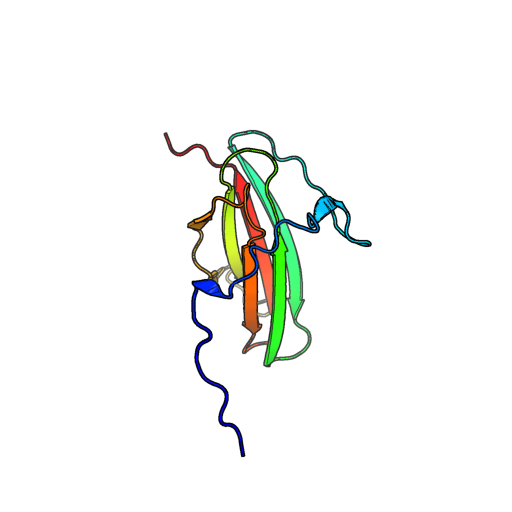 91 PHE A O 1
ATOM 740 N N . SER A 1 92 ? 3.531 -5.946 -11.780 1.00 82.38 92 SER A N 1
ATOM 741 C CA . SER A 1 92 ? 2.874 -5.053 -10.828 1.00 82.38 92 SER A CA 1
ATOM 742 C C . SER A 1 92 ? 2.323 -5.849 -9.646 1.00 82.38 92 SER A C 1
ATOM 744 O O . SER A 1 92 ? 1.720 -6.912 -9.820 1.00 82.38 92 SER A O 1
ATOM 746 N N . GLU A 1 93 ? 2.520 -5.319 -8.443 1.00 86.31 93 GLU A N 1
ATOM 747 C CA . GLU A 1 93 ? 1.846 -5.825 -7.256 1.00 86.31 93 GLU A CA 1
ATOM 748 C C . GLU A 1 93 ? 0.428 -5.272 -7.241 1.00 86.31 93 GLU A C 1
ATOM 750 O O . GLU A 1 93 ? 0.235 -4.059 -7.325 1.00 86.31 93 GLU A O 1
ATOM 755 N N . VAL A 1 94 ? -0.556 -6.161 -7.116 1.00 87.50 94 VAL A N 1
ATOM 756 C CA . VAL A 1 94 ? -1.977 -5.812 -7.064 1.00 87.50 94 VAL A CA 1
ATOM 757 C C . VAL A 1 94 ? -2.583 -6.421 -5.816 1.00 87.50 94 VAL A C 1
ATOM 759 O O . VAL A 1 94 ? -2.430 -7.615 -5.562 1.00 87.50 94 VAL A O 1
ATOM 762 N N . GLY A 1 95 ? -3.351 -5.630 -5.080 1.00 88.50 95 GLY A N 1
ATOM 763 C CA . GLY A 1 95 ? -4.081 -6.135 -3.932 1.00 88.50 95 GLY A CA 1
ATOM 764 C C . GLY A 1 95 ? -5.334 -5.338 -3.635 1.00 88.50 95 GLY A C 1
ATOM 765 O O . GLY A 1 95 ? -5.586 -4.272 -4.196 1.00 88.50 95 GLY A O 1
ATOM 766 N N . MET A 1 96 ? -6.147 -5.906 -2.751 1.00 90.81 96 MET A N 1
ATOM 767 C CA . MET A 1 96 ? -7.344 -5.257 -2.249 1.00 90.81 96 MET A CA 1
ATOM 768 C C . MET A 1 96 ? -7.565 -5.593 -0.780 1.00 90.81 96 MET A C 1
ATOM 770 O O . MET A 1 96 ? -7.230 -6.686 -0.320 1.00 90.81 96 MET A O 1
ATOM 774 N N . TYR A 1 97 ? -8.171 -4.665 -0.050 1.00 89.25 97 TYR A N 1
ATOM 775 C CA . TYR A 1 97 ? -8.542 -4.841 1.344 1.00 89.25 97 TYR A CA 1
ATOM 776 C C . TYR A 1 97 ? -9.935 -4.265 1.586 1.00 89.25 97 TYR A C 1
ATOM 778 O O . TYR A 1 97 ? -10.223 -3.132 1.204 1.00 89.25 97 TYR A O 1
ATOM 786 N N . LYS A 1 98 ? -10.808 -5.038 2.237 1.00 90.19 98 LYS A N 1
ATOM 787 C CA . LYS A 1 98 ? -12.134 -4.565 2.635 1.00 90.19 98 LYS A CA 1
ATOM 788 C C . LYS A 1 98 ? -12.051 -3.903 4.008 1.00 90.19 98 LYS A C 1
ATOM 790 O O . LYS A 1 98 ? -11.763 -4.559 5.005 1.00 90.19 98 LYS A O 1
ATOM 795 N N . CYS A 1 99 ? -12.338 -2.612 4.069 1.00 86.31 99 CYS A N 1
ATOM 796 C CA . CYS A 1 99 ? -12.350 -1.845 5.305 1.00 86.31 99 CYS A CA 1
ATOM 797 C C . CYS A 1 99 ? -13.656 -2.092 6.061 1.00 86.31 99 CYS A C 1
ATOM 799 O O . CYS A 1 99 ? -14.680 -1.514 5.725 1.00 86.31 99 CYS A O 1
ATOM 801 N N . ASP A 1 100 ? -13.643 -2.908 7.113 1.00 84.25 100 ASP A N 1
ATOM 802 C CA . ASP A 1 100 ? -14.857 -3.196 7.899 1.00 84.25 100 ASP A CA 1
ATOM 803 C C . ASP A 1 100 ? -15.348 -2.014 8.761 1.00 84.25 100 ASP A C 1
ATOM 805 O O . ASP A 1 100 ? -16.410 -2.096 9.378 1.00 84.25 100 ASP A O 1
ATOM 809 N N . LYS A 1 101 ? -14.582 -0.917 8.832 1.00 80.88 101 LYS A N 1
ATOM 810 C CA . LYS A 1 101 ? -14.871 0.282 9.634 1.00 80.88 101 LYS A CA 1
ATOM 811 C C . LYS A 1 101 ? -14.598 1.554 8.826 1.00 80.88 101 LYS A C 1
ATOM 813 O O . LYS A 1 101 ? -13.684 1.560 8.003 1.00 80.88 101 LYS A O 1
ATOM 818 N N . SER A 1 102 ? -15.363 2.612 9.095 1.00 78.44 102 SER A N 1
ATOM 819 C CA . SER A 1 102 ? -15.074 3.982 8.645 1.00 78.44 102 SER A CA 1
ATOM 820 C C . SER A 1 102 ? -13.906 4.572 9.443 1.00 78.44 102 SER A C 1
ATOM 822 O O . SER A 1 102 ? -13.791 4.296 10.636 1.00 78.44 102 SER A O 1
ATOM 824 N N . GLY A 1 103 ? -13.049 5.374 8.811 1.00 75.06 103 GLY A N 1
ATOM 825 C CA . GLY A 1 103 ? -11.829 5.920 9.421 1.00 75.06 103 GLY A CA 1
ATOM 826 C C . GLY A 1 103 ? -10.777 6.300 8.377 1.00 75.06 103 GLY A C 1
ATOM 827 O O . GLY A 1 103 ? -11.107 6.493 7.216 1.00 75.06 103 GLY A O 1
ATOM 828 N N . GLU A 1 104 ? -9.501 6.389 8.754 1.00 74.75 104 GLU A N 1
ATOM 829 C CA . GLU A 1 104 ? -8.413 6.731 7.826 1.00 74.75 104 GLU A CA 1
ATOM 830 C C . GLU A 1 104 ? -7.523 5.504 7.575 1.00 74.75 104 GLU A C 1
ATOM 832 O O . GLU A 1 104 ? -6.999 4.901 8.512 1.00 74.75 104 GLU A O 1
ATOM 837 N N . CYS A 1 105 ? -7.314 5.124 6.315 1.00 69.81 105 CYS A N 1
ATOM 838 C CA . CYS A 1 105 ? -6.317 4.123 5.934 1.00 69.81 105 CYS A CA 1
ATOM 839 C C . CYS A 1 105 ? -5.080 4.803 5.345 1.00 69.81 105 CYS A C 1
ATOM 841 O O . CYS A 1 105 ? -5.178 5.730 4.547 1.00 69.81 105 CYS A O 1
ATOM 843 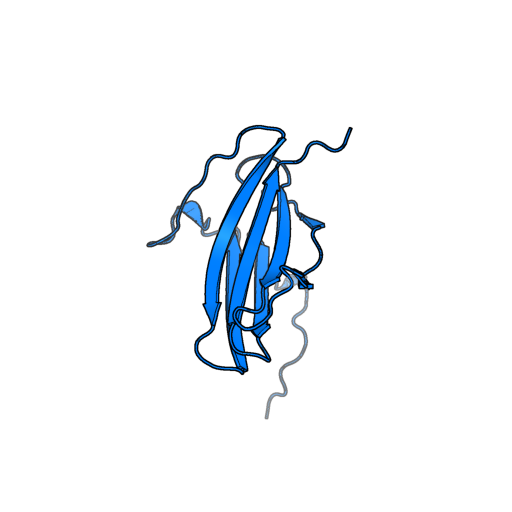N N . LYS A 1 106 ? -3.899 4.319 5.722 1.00 72.44 106 LYS A N 1
ATOM 844 C CA . LYS A 1 106 ? -2.605 4.802 5.254 1.00 72.44 106 LYS A CA 1
ATOM 845 C C . LYS A 1 106 ? -1.842 3.676 4.579 1.00 72.44 106 LYS A C 1
ATOM 847 O O . LYS A 1 106 ? -1.537 2.667 5.212 1.00 72.44 106 LYS A O 1
ATOM 852 N N . TYR A 1 107 ? -1.491 3.869 3.318 1.00 73.06 107 TYR A N 1
ATOM 853 C CA . TYR A 1 107 ? -0.482 3.059 2.641 1.00 73.06 107 TYR A CA 1
ATOM 854 C C . TYR A 1 107 ? 0.881 3.601 3.032 1.00 73.06 107 TYR A C 1
ATOM 856 O O . TYR A 1 107 ? 1.063 4.821 3.094 1.00 73.06 107 TYR A O 1
ATOM 864 N N . LYS A 1 108 ? 1.832 2.711 3.287 1.00 69.94 108 LYS A N 1
ATOM 865 C CA . LYS A 1 108 ? 3.199 3.092 3.611 1.00 69.94 108 LYS A CA 1
ATOM 866 C C . LYS A 1 108 ? 4.175 2.331 2.730 1.00 69.94 108 LYS A C 1
ATOM 868 O O . LYS A 1 108 ? 4.342 1.122 2.879 1.00 69.94 108 LYS A O 1
ATOM 873 N N . ASP A 1 109 ? 4.874 3.091 1.898 1.00 66.44 109 ASP A N 1
ATOM 874 C CA . ASP A 1 109 ? 5.925 2.597 1.021 1.00 66.44 109 ASP A CA 1
ATOM 875 C C . ASP A 1 109 ? 7.271 2.954 1.649 1.00 66.44 109 ASP A C 1
ATOM 877 O O . ASP A 1 109 ? 7.601 4.131 1.809 1.00 66.44 109 ASP A O 1
ATOM 881 N N . ILE A 1 110 ? 8.063 1.961 2.040 1.00 57.56 110 ILE A N 1
ATOM 882 C CA . ILE A 1 110 ? 9.344 2.148 2.722 1.00 57.56 110 ILE A CA 1
ATOM 883 C C . ILE A 1 110 ? 10.474 1.604 1.853 1.00 57.56 110 ILE A C 1
ATOM 885 O O . ILE A 1 110 ? 10.636 0.397 1.688 1.00 57.56 110 ILE A O 1
ATOM 889 N N . CYS A 1 111 ? 11.354 2.489 1.390 1.00 50.38 111 CYS A N 1
ATOM 890 C CA . CYS A 1 111 ? 12.626 2.104 0.788 1.00 50.38 111 CYS A CA 1
ATOM 891 C C . CYS A 1 111 ? 13.675 1.931 1.900 1.00 50.38 111 CYS A C 1
ATOM 893 O O . CYS A 1 111 ? 14.570 2.762 2.073 1.00 50.38 111 CYS A O 1
ATOM 895 N N . ARG A 1 112 ? 13.550 0.875 2.716 1.00 40.47 112 ARG A N 1
ATOM 896 C CA . ARG A 1 112 ? 14.534 0.538 3.761 1.00 40.47 112 ARG A CA 1
ATOM 897 C C . ARG A 1 112 ? 15.582 -0.419 3.201 1.00 40.47 112 ARG A C 1
ATOM 899 O O . ARG A 1 112 ? 15.271 -1.540 2.821 1.00 40.47 112 ARG A O 1
ATOM 906 N N . PHE A 1 113 ? 16.846 -0.005 3.244 1.00 30.67 113 PHE A N 1
ATOM 907 C CA . PHE A 1 113 ? 17.928 -0.976 3.363 1.00 30.67 113 PHE A CA 1
ATOM 908 C C . PHE A 1 113 ? 17.869 -1.510 4.794 1.00 30.67 113 PHE A C 1
ATOM 910 O O . PHE A 1 113 ? 18.099 -0.737 5.721 1.00 30.67 113 PHE A O 1
ATOM 917 N N . MET A 1 114 ? 17.504 -2.779 4.981 1.00 30.45 114 MET A N 1
ATOM 918 C CA . MET A 1 114 ? 17.870 -3.458 6.224 1.00 30.45 114 MET A CA 1
ATOM 919 C C . MET A 1 114 ? 19.387 -3.651 6.189 1.00 30.45 114 MET A C 1
ATOM 921 O O . MET A 1 114 ? 19.910 -4.129 5.179 1.00 30.45 114 MET A O 1
ATOM 925 N N . GLU A 1 115 ? 20.066 -3.165 7.225 1.00 32.78 115 GLU A N 1
ATOM 926 C CA . GLU A 1 115 ? 21.482 -3.455 7.481 1.00 32.78 115 GLU A CA 1
ATOM 927 C C . GLU A 1 115 ? 21.669 -4.910 7.919 1.00 32.78 115 GLU A C 1
ATOM 929 O O . GLU A 1 115 ? 20.760 -5.443 8.600 1.00 32.78 115 GLU A O 1
#

Organism: Araneus ventricosus (NCBI:txid182803)

Radius of gyration: 16.93 Å; chains: 1; bounding box: 45×34×44 Å